Protein AF-A0A378QI58-F1 (afdb_monomer_lite)

Sequence (87 aa)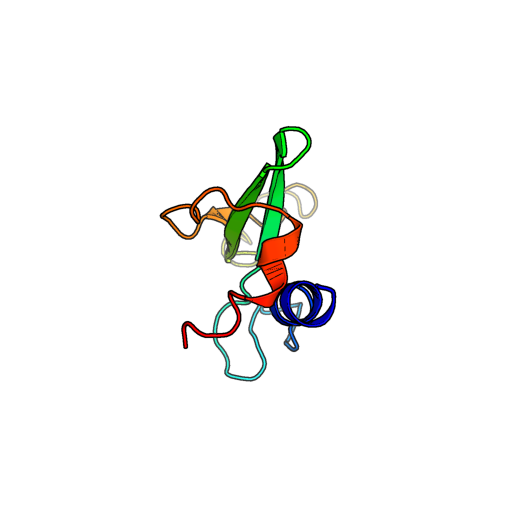:
MERGLLSKNIVGGN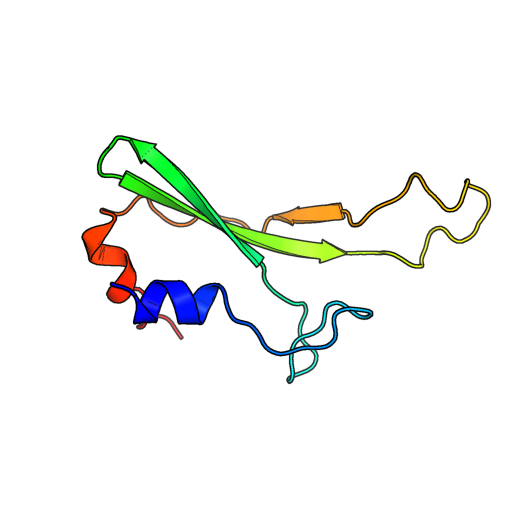ALTLTDLNGNPIVFSEWKFISDMLIQKRDYVYENLVEKLDNASPIDKGFIAKPILPDYPKIHFLEISEQENEI

Structure (mmCIF, N/CA/C/O backbone):
data_AF-A0A378QI58-F1
#
_entry.id   AF-A0A378QI58-F1
#
loop_
_atom_site.group_PDB
_atom_site.id
_atom_site.type_symbol
_atom_site.label_atom_id
_atom_site.label_alt_id
_atom_site.label_comp_id
_atom_site.label_asym_id
_atom_site.label_entity_id
_atom_site.label_seq_id
_atom_site.pdbx_PDB_ins_code
_atom_site.Cartn_x
_atom_site.Cartn_y
_atom_site.Cartn_z
_atom_site.occupancy
_atom_site.B_iso_or_equiv
_atom_site.auth_seq_id
_atom_site.auth_comp_id
_atom_site.auth_asym_id
_atom_site.auth_atom_id
_atom_site.pdbx_PDB_model_num
ATOM 1 N N . MET A 1 1 ? 12.593 -11.841 -5.909 1.00 59.31 1 MET A N 1
ATOM 2 C CA . MET A 1 1 ? 11.280 -11.319 -6.347 1.00 59.31 1 MET A CA 1
ATOM 3 C C . MET A 1 1 ? 10.244 -11.308 -5.220 1.00 59.31 1 MET A C 1
ATOM 5 O O . MET A 1 1 ? 9.835 -10.226 -4.829 1.00 59.31 1 MET A O 1
ATOM 9 N N . GLU A 1 2 ? 9.838 -12.462 -4.671 1.00 63.94 2 GLU A N 1
ATOM 10 C CA . GLU A 1 2 ? 8.673 -12.566 -3.763 1.00 63.94 2 GLU A CA 1
ATOM 11 C C . GLU A 1 2 ? 8.764 -11.708 -2.487 1.00 63.94 2 GLU A C 1
ATOM 13 O O . GLU A 1 2 ? 7.794 -11.051 -2.123 1.00 63.94 2 GLU A O 1
ATOM 18 N N . ARG A 1 3 ? 9.935 -11.643 -1.836 1.00 71.81 3 ARG A N 1
ATOM 19 C CA . ARG A 1 3 ? 10.122 -10.900 -0.573 1.00 71.81 3 ARG A CA 1
ATOM 20 C C . ARG A 1 3 ? 9.809 -9.398 -0.687 1.00 71.81 3 ARG A C 1
ATOM 22 O O . ARG A 1 3 ? 9.096 -8.857 0.160 1.00 71.81 3 ARG A O 1
ATOM 29 N N . GLY A 1 4 ? 10.264 -8.753 -1.763 1.00 74.75 4 GLY A N 1
ATOM 30 C CA . GLY A 1 4 ? 10.022 -7.328 -2.002 1.00 74.75 4 GLY A CA 1
ATOM 31 C C . GLY A 1 4 ? 8.546 -7.024 -2.253 1.00 74.75 4 GLY A C 1
ATOM 32 O O . GLY A 1 4 ? 8.017 -6.043 -1.743 1.00 74.75 4 GLY A O 1
ATOM 33 N N . LEU A 1 5 ? 7.842 -7.915 -2.957 1.00 81.75 5 LEU A N 1
ATOM 34 C CA . LEU A 1 5 ? 6.410 -7.756 -3.194 1.00 81.75 5 LEU A CA 1
ATOM 35 C C . LEU A 1 5 ? 5.603 -7.965 -1.905 1.00 81.75 5 LEU A C 1
ATOM 37 O O . LEU A 1 5 ? 4.756 -7.141 -1.567 1.00 81.75 5 LEU A O 1
ATOM 41 N N . LEU A 1 6 ? 5.871 -9.043 -1.164 1.00 84.31 6 LEU A N 1
ATOM 42 C CA . LEU A 1 6 ? 5.120 -9.369 0.052 1.00 84.31 6 LEU A CA 1
ATOM 43 C C . LEU A 1 6 ? 5.317 -8.317 1.146 1.00 84.31 6 LEU A C 1
ATOM 45 O O . LEU A 1 6 ? 4.345 -7.932 1.788 1.00 84.31 6 LEU A O 1
ATOM 49 N N . SER A 1 7 ? 6.533 -7.796 1.318 1.00 83.06 7 SER A N 1
ATOM 50 C CA . SER A 1 7 ? 6.816 -6.765 2.330 1.00 83.06 7 SER A CA 1
ATOM 51 C C . SER A 1 7 ? 6.073 -5.445 2.098 1.00 83.06 7 SER A C 1
ATOM 53 O O . SER A 1 7 ? 5.815 -4.724 3.057 1.00 83.06 7 SER A O 1
ATOM 55 N N . LYS A 1 8 ? 5.703 -5.127 0.850 1.00 82.44 8 LYS A N 1
ATOM 56 C CA . LYS A 1 8 ? 4.908 -3.932 0.518 1.00 82.44 8 LYS A CA 1
ATOM 57 C C . LYS A 1 8 ? 3.394 -4.176 0.544 1.00 82.44 8 LYS A C 1
ATOM 59 O O . LYS A 1 8 ? 2.641 -3.215 0.591 1.00 82.44 8 LYS A O 1
ATOM 64 N N . ASN A 1 9 ? 2.946 -5.434 0.499 1.00 86.44 9 ASN A N 1
ATOM 65 C CA . ASN A 1 9 ? 1.520 -5.785 0.420 1.00 86.44 9 ASN A CA 1
ATOM 66 C C . ASN A 1 9 ? 0.964 -6.436 1.700 1.00 86.44 9 ASN A C 1
ATOM 68 O O . ASN A 1 9 ? -0.252 -6.497 1.870 1.00 86.44 9 ASN A O 1
ATOM 72 N N . ILE A 1 10 ? 1.818 -6.924 2.603 1.00 88.00 10 ILE A N 1
ATOM 73 C CA . ILE A 1 10 ? 1.416 -7.472 3.904 1.00 88.00 10 ILE A CA 1
ATOM 74 C C . ILE A 1 10 ? 1.770 -6.454 4.986 1.00 88.00 10 ILE A C 1
ATOM 76 O O . ILE A 1 10 ? 2.926 -6.331 5.385 1.00 88.00 10 ILE A O 1
ATOM 80 N N . VAL A 1 11 ? 0.754 -5.744 5.474 1.00 86.50 11 VAL A N 1
ATOM 81 C CA . VAL A 1 11 ? 0.879 -4.738 6.536 1.00 86.50 11 VAL A CA 1
ATOM 82 C C . VAL A 1 11 ? 0.054 -5.179 7.744 1.00 86.50 11 VAL A C 1
ATOM 84 O O . VAL A 1 11 ? -1.093 -5.600 7.606 1.00 86.50 11 VAL A O 1
ATOM 87 N N . GLY A 1 12 ? 0.642 -5.098 8.939 1.00 89.94 12 GLY A N 1
ATOM 88 C CA . GLY A 1 12 ? -0.071 -5.306 10.199 1.00 89.94 12 GLY A CA 1
ATOM 89 C C . GLY A 1 12 ? -0.703 -4.004 10.691 1.00 89.94 12 GLY A C 1
ATOM 90 O O . GLY A 1 12 ? -0.062 -2.955 10.643 1.00 89.94 12 GLY A O 1
ATOM 91 N N . GLY A 1 13 ? -1.939 -4.062 11.188 1.00 89.75 13 GLY A N 1
ATOM 92 C CA . GLY A 1 13 ? -2.646 -2.877 11.667 1.00 89.75 13 GLY A CA 1
ATOM 93 C C . GLY A 1 13 ? -4.087 -3.145 12.094 1.00 89.75 13 GLY A C 1
ATOM 94 O O . GLY A 1 13 ? -4.541 -4.289 12.152 1.00 89.75 13 GLY A O 1
ATOM 95 N N . ASN A 1 14 ? -4.811 -2.071 12.386 1.00 88.12 14 ASN A N 1
ATOM 96 C CA . ASN A 1 14 ? -6.229 -2.079 12.707 1.00 88.12 14 ASN A CA 1
ATOM 97 C C . ASN A 1 14 ? -7.045 -1.650 11.479 1.00 88.12 14 ASN A C 1
ATOM 99 O O . ASN A 1 14 ? -6.977 -0.506 11.034 1.00 88.12 14 ASN A O 1
ATOM 103 N N . ALA A 1 15 ? -7.847 -2.575 10.951 1.00 84.19 15 ALA A N 1
ATOM 104 C CA . ALA A 1 15 ? -8.657 -2.354 9.754 1.00 84.19 15 ALA A CA 1
ATOM 105 C C . ALA A 1 15 ? -9.839 -1.388 9.964 1.00 84.19 15 ALA A C 1
ATOM 107 O O . ALA A 1 15 ? -10.325 -0.816 8.994 1.00 84.19 15 ALA A O 1
ATOM 108 N N . LEU A 1 16 ? -10.305 -1.193 11.205 1.00 82.75 16 LEU A N 1
ATOM 109 C CA . LEU A 1 16 ? -11.403 -0.265 11.505 1.00 82.75 16 LEU A CA 1
ATOM 110 C C . LEU A 1 16 ? -10.926 1.187 11.512 1.00 82.75 16 LEU A C 1
ATOM 112 O O . LEU A 1 16 ? -11.639 2.073 11.049 1.00 82.75 16 LEU A O 1
ATOM 116 N N . THR A 1 17 ? -9.724 1.426 12.039 1.00 84.00 17 THR A N 1
ATOM 117 C CA . THR A 1 17 ? -9.109 2.761 12.092 1.00 84.00 17 THR A CA 1
ATOM 118 C C . THR A 1 17 ? -8.213 3.047 10.893 1.00 84.00 17 THR A C 1
ATOM 120 O O . THR A 1 17 ? -7.787 4.185 10.730 1.00 84.00 17 THR A O 1
ATOM 123 N N . LEU A 1 18 ? -7.936 2.038 10.058 1.00 87.31 18 LEU A N 1
ATOM 124 C CA . LEU A 1 18 ? -6.990 2.096 8.943 1.00 87.31 18 LEU A CA 1
ATOM 125 C C . LEU A 1 18 ? -5.595 2.572 9.372 1.00 87.31 18 LEU A C 1
ATOM 127 O O . LEU A 1 18 ? -4.941 3.324 8.653 1.00 87.31 18 LEU A O 1
ATOM 131 N N . THR A 1 19 ? -5.131 2.118 10.538 1.00 89.69 19 THR A N 1
ATOM 132 C CA . THR A 1 19 ? -3.806 2.458 11.078 1.00 89.69 19 THR A CA 1
ATOM 133 C C . THR A 1 19 ? -2.909 1.232 11.195 1.00 89.69 19 THR A C 1
ATOM 135 O O . THR A 1 19 ? -3.381 0.161 11.572 1.00 89.69 19 THR A O 1
ATOM 138 N N . ASP A 1 20 ? -1.621 1.379 10.905 1.00 90.62 20 ASP A N 1
ATOM 139 C CA . ASP A 1 20 ? -0.600 0.356 11.114 1.00 90.62 20 ASP A CA 1
ATOM 140 C C . ASP A 1 20 ? -0.329 0.117 12.617 1.00 90.62 20 ASP A C 1
ATOM 142 O O . ASP A 1 20 ? -0.931 0.741 13.497 1.00 90.62 20 ASP A O 1
ATO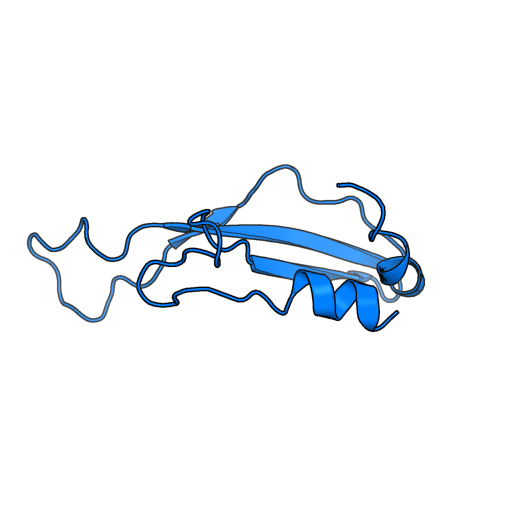M 146 N N . LEU A 1 21 ? 0.589 -0.804 12.928 1.00 91.56 21 LEU A N 1
ATOM 147 C CA . LEU A 1 21 ? 0.992 -1.106 14.310 1.00 91.56 21 LEU A CA 1
ATOM 148 C C . LEU A 1 21 ? 1.666 0.071 15.044 1.00 91.56 21 LEU A C 1
ATOM 150 O O . LEU A 1 21 ? 1.749 0.042 16.270 1.00 91.56 21 LEU A O 1
ATOM 154 N N . ASN A 1 22 ? 2.136 1.088 14.320 1.00 91.31 22 ASN A N 1
ATOM 155 C CA . ASN A 1 22 ? 2.776 2.287 14.864 1.00 91.31 22 ASN A CA 1
ATOM 156 C C . ASN A 1 22 ? 1.797 3.470 14.990 1.00 91.31 22 ASN A C 1
ATOM 158 O O . ASN A 1 22 ? 2.185 4.532 15.475 1.00 91.31 22 ASN A O 1
ATOM 162 N N . GLY A 1 23 ? 0.541 3.305 14.563 1.00 88.38 23 GLY A N 1
ATOM 163 C CA . GLY A 1 23 ? -0.473 4.358 14.556 1.00 88.38 23 GLY A CA 1
ATOM 164 C C . GLY A 1 23 ? -0.447 5.267 13.322 1.00 88.38 23 GLY A C 1
ATOM 165 O O . GLY A 1 23 ? -1.198 6.241 13.288 1.00 88.38 23 GLY A O 1
ATOM 166 N N . ASN A 1 24 ? 0.363 4.967 12.304 1.00 89.94 24 ASN A N 1
ATOM 167 C CA . ASN A 1 24 ? 0.349 5.687 11.027 1.00 89.94 24 AS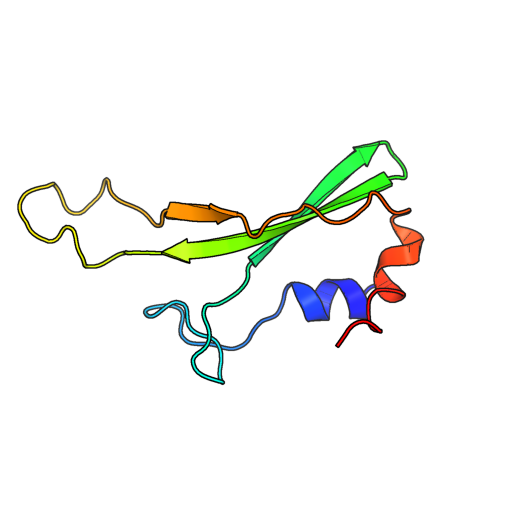N A CA 1
ATOM 168 C C . ASN A 1 24 ? -0.787 5.174 10.130 1.00 89.94 24 ASN A C 1
ATOM 170 O O . ASN A 1 24 ? -1.189 4.021 10.276 1.00 89.94 24 ASN A O 1
ATOM 174 N N . PRO A 1 25 ? -1.290 5.957 9.161 1.00 90.06 25 PRO A N 1
ATOM 175 C CA . PRO A 1 25 ? -2.239 5.453 8.170 1.00 90.06 25 PRO A CA 1
ATOM 176 C C . PRO A 1 25 ? -1.684 4.242 7.404 1.00 90.06 25 PRO A C 1
ATOM 178 O O . PRO A 1 25 ? -0.526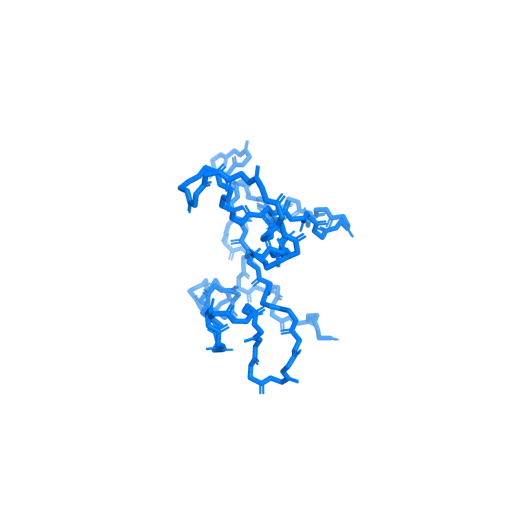 4.249 6.984 1.00 90.06 25 PRO A O 1
ATOM 181 N N . ILE A 1 26 ? -2.510 3.215 7.187 1.00 90.44 26 ILE A N 1
ATOM 182 C CA . ILE A 1 26 ? -2.123 2.064 6.360 1.00 90.44 26 ILE A CA 1
ATOM 183 C C . ILE A 1 26 ? -1.936 2.539 4.920 1.00 90.44 26 ILE A C 1
ATOM 185 O O . ILE A 1 26 ? -2.861 3.072 4.300 1.00 90.44 26 ILE A O 1
ATOM 189 N N . VAL A 1 27 ? -0.740 2.297 4.388 1.00 90.69 27 VAL A N 1
ATOM 190 C CA . VAL A 1 27 ? -0.417 2.511 2.979 1.00 90.69 27 VAL A CA 1
ATOM 191 C C . VAL A 1 27 ? -0.761 1.253 2.193 1.00 90.69 27 VAL A C 1
ATOM 193 O O . VAL A 1 27 ? -0.300 0.158 2.510 1.00 90.69 27 VAL A O 1
ATOM 196 N N . PHE A 1 28 ? -1.563 1.422 1.150 1.00 89.75 28 PHE A N 1
ATOM 197 C CA . PHE A 1 28 ? -1.937 0.378 0.209 1.00 89.75 28 PHE A CA 1
ATOM 198 C C . PHE A 1 28 ? -1.176 0.578 -1.093 1.00 89.75 28 PHE A C 1
ATOM 200 O O . PHE A 1 28 ? -1.264 1.644 -1.703 1.00 89.75 28 PHE A O 1
ATOM 207 N N . SER A 1 29 ? -0.467 -0.460 -1.530 1.00 91.25 29 SER A N 1
ATOM 208 C CA . SER A 1 29 ? 0.269 -0.455 -2.789 1.00 91.25 29 SER A CA 1
ATOM 209 C C . SER A 1 29 ? -0.533 -1.119 -3.905 1.00 91.25 29 SER A C 1
ATOM 211 O O . SER A 1 29 ? -0.925 -2.279 -3.813 1.00 91.25 29 SER A O 1
ATOM 213 N N . GLU A 1 30 ? -0.730 -0.393 -4.997 1.00 90.94 30 GLU A N 1
ATOM 214 C CA . GLU A 1 30 ? -1.241 -0.902 -6.264 1.00 90.94 30 GLU A CA 1
ATOM 215 C C . GLU A 1 30 ? -0.075 -1.128 -7.226 1.00 90.94 30 GLU A C 1
ATOM 217 O O . GLU A 1 30 ? 0.794 -0.268 -7.380 1.00 90.94 30 GLU A O 1
ATOM 222 N N . TRP A 1 31 ? -0.077 -2.267 -7.914 1.00 91.00 31 TRP A N 1
ATOM 223 C CA . TRP A 1 31 ? 0.913 -2.607 -8.931 1.00 91.00 31 TRP A CA 1
ATOM 224 C C . TRP A 1 31 ? 0.216 -2.734 -10.281 1.00 91.00 31 TRP A C 1
ATOM 226 O O . TRP A 1 31 ? -0.659 -3.581 -10.462 1.00 91.00 31 TRP A O 1
ATOM 236 N N . LYS A 1 32 ? 0.602 -1.897 -11.242 1.00 92.69 32 LYS A N 1
ATOM 237 C CA . LYS A 1 32 ? 0.017 -1.867 -12.583 1.00 92.69 32 LYS A CA 1
ATOM 238 C C . LYS A 1 32 ? 1.036 -2.299 -13.627 1.00 92.69 32 LYS A C 1
ATOM 240 O O . LYS A 1 32 ? 2.108 -1.707 -13.715 1.00 92.69 32 LYS A O 1
ATOM 245 N N . PHE A 1 33 ? 0.672 -3.258 -14.475 1.00 93.38 33 PHE A N 1
ATOM 246 C CA . PHE A 1 33 ? 1.430 -3.553 -15.690 1.00 93.38 33 PHE A CA 1
ATOM 247 C C . PHE A 1 33 ? 1.248 -2.418 -16.703 1.00 93.38 33 PHE A C 1
ATOM 249 O O . PHE A 1 33 ? 0.129 -2.078 -17.092 1.00 93.38 33 PHE A O 1
ATOM 256 N N . ILE A 1 34 ? 2.361 -1.806 -17.099 1.00 94.12 34 ILE A N 1
ATOM 257 C CA . ILE A 1 34 ? 2.421 -0.786 -18.151 1.00 94.12 34 ILE A CA 1
ATOM 258 C C . ILE A 1 34 ? 2.682 -1.444 -19.511 1.00 94.12 34 ILE A C 1
ATOM 260 O O . ILE A 1 34 ? 2.195 -0.964 -20.532 1.00 94.12 34 ILE A O 1
ATOM 264 N N . SER A 1 35 ? 3.437 -2.541 -19.514 1.00 93.12 35 SER A N 1
ATOM 265 C CA . SER A 1 35 ? 3.684 -3.428 -20.652 1.00 93.12 35 SER A CA 1
ATOM 266 C C . SER A 1 35 ? 4.031 -4.831 -20.137 1.00 93.12 35 SER A C 1
ATOM 268 O O . SER A 1 35 ? 4.047 -5.051 -18.927 1.00 93.12 35 SER A O 1
ATOM 270 N N . ASP A 1 36 ? 4.359 -5.763 -21.034 1.00 90.81 36 ASP A N 1
ATOM 271 C CA . ASP A 1 36 ? 4.693 -7.159 -20.699 1.00 90.81 36 ASP A CA 1
ATOM 272 C C . ASP A 1 36 ? 5.829 -7.308 -19.675 1.00 90.81 36 ASP A C 1
ATOM 274 O O . ASP A 1 36 ? 5.893 -8.293 -18.946 1.00 90.81 36 ASP A O 1
ATOM 278 N N . MET A 1 37 ? 6.735 -6.330 -19.623 1.00 92.75 37 MET A N 1
ATOM 279 C CA . MET A 1 37 ? 7.923 -6.372 -18.768 1.00 92.75 37 MET A CA 1
ATOM 280 C C . MET A 1 37 ? 7.958 -5.262 -17.718 1.00 92.75 37 MET A C 1
ATOM 282 O O . MET A 1 37 ? 8.701 -5.371 -16.743 1.00 92.75 37 MET A O 1
ATOM 286 N N . LEU A 1 38 ? 7.178 -4.194 -17.909 1.00 94.00 38 LEU A N 1
ATOM 287 C CA . LEU A 1 38 ? 7.230 -3.009 -17.062 1.00 94.00 38 LEU A CA 1
ATOM 288 C C . LEU A 1 38 ? 6.012 -2.913 -16.164 1.00 94.00 38 LEU A C 1
ATOM 290 O O . LEU A 1 38 ? 4.868 -2.981 -16.616 1.00 94.00 38 LEU A O 1
ATOM 294 N N . ILE A 1 39 ? 6.278 -2.630 -14.901 1.00 93.12 39 ILE A N 1
ATOM 295 C CA . ILE A 1 39 ? 5.269 -2.365 -13.887 1.00 93.12 39 ILE A CA 1
ATOM 296 C C . ILE A 1 39 ? 5.484 -0.982 -13.277 1.00 93.12 39 ILE A C 1
ATOM 298 O O . ILE A 1 39 ? 6.588 -0.435 -13.292 1.00 93.12 39 ILE A O 1
ATOM 302 N N . GLN A 1 40 ? 4.419 -0.419 -12.729 1.00 93.12 40 GLN A N 1
ATOM 303 C CA . GLN A 1 40 ? 4.440 0.817 -11.965 1.00 93.12 40 GLN A CA 1
ATOM 304 C C . GLN A 1 40 ? 3.699 0.604 -10.649 1.00 93.12 40 GLN A C 1
ATOM 306 O O . GLN A 1 40 ? 2.608 0.033 -10.640 1.00 93.12 40 GLN A O 1
ATOM 311 N N . LYS A 1 41 ? 4.291 1.074 -9.553 1.00 92.25 41 LYS A N 1
ATOM 312 C CA . LYS A 1 41 ? 3.679 1.061 -8.226 1.00 92.25 41 LYS A CA 1
ATOM 313 C C . LYS A 1 41 ? 3.007 2.412 -7.954 1.00 92.25 41 LYS A C 1
ATOM 315 O O . LYS A 1 41 ? 3.601 3.455 -8.240 1.00 92.25 41 LYS A O 1
ATOM 320 N N . ARG A 1 42 ? 1.806 2.406 -7.375 1.00 92.75 42 ARG A N 1
ATOM 321 C CA . ARG A 1 42 ? 1.168 3.592 -6.785 1.00 92.75 42 ARG A CA 1
ATOM 322 C C . ARG A 1 42 ? 0.748 3.289 -5.357 1.00 92.75 42 ARG A C 1
ATOM 324 O O . ARG A 1 42 ? 0.191 2.228 -5.102 1.00 92.75 42 ARG A O 1
ATOM 331 N N . ASP A 1 43 ? 1.007 4.222 -4.453 1.00 93.00 43 ASP A N 1
ATOM 332 C CA . ASP A 1 43 ? 0.598 4.104 -3.059 1.00 93.00 43 ASP A CA 1
ATOM 333 C C . ASP A 1 43 ? -0.614 4.986 -2.773 1.00 93.00 43 ASP A C 1
ATOM 335 O O . ASP A 1 43 ? -0.771 6.066 -3.345 1.00 93.00 43 ASP A O 1
ATOM 339 N N . TYR A 1 44 ? -1.481 4.519 -1.881 1.00 91.44 44 TYR A N 1
ATOM 340 C CA . TYR A 1 44 ? -2.671 5.239 -1.450 1.00 91.44 44 TYR A CA 1
ATOM 341 C C . TYR A 1 44 ? -2.904 5.031 0.040 1.00 91.44 44 TYR A C 1
ATOM 343 O O . TYR A 1 44 ? -2.582 3.982 0.595 1.00 91.44 44 TYR A O 1
ATOM 351 N N . VAL A 1 45 ? -3.540 6.007 0.670 1.00 91.38 45 VAL A N 1
ATOM 352 C CA . VAL A 1 45 ? -4.143 5.865 1.998 1.00 91.38 45 VAL A CA 1
ATOM 353 C C . VAL A 1 45 ? -5.646 6.019 1.857 1.00 91.38 45 VAL A C 1
ATOM 355 O O . VAL A 1 45 ? -6.123 6.739 0.980 1.00 91.38 45 VAL A O 1
ATOM 358 N N . TYR A 1 46 ? -6.411 5.350 2.706 1.00 85.75 46 TYR A N 1
ATOM 359 C CA . TYR A 1 46 ? -7.848 5.583 2.778 1.00 85.75 46 TYR A CA 1
ATOM 360 C C . TYR A 1 46 ? -8.143 6.554 3.913 1.00 85.75 46 TYR A C 1
ATOM 362 O O . TYR A 1 46 ? -7.615 6.414 5.013 1.00 85.75 46 TYR A O 1
ATOM 370 N N . GLU A 1 47 ? -9.007 7.528 3.649 1.00 72.56 47 GLU A N 1
ATOM 371 C CA . GLU A 1 47 ? -9.492 8.454 4.670 1.00 72.56 47 GLU A CA 1
ATOM 372 C C . GLU A 1 47 ? -11.012 8.356 4.829 1.00 72.56 47 GLU A C 1
ATOM 374 O O . GLU A 1 47 ? -11.735 8.058 3.877 1.00 72.56 47 GLU A O 1
ATOM 379 N N . ASN A 1 48 ? -11.469 8.680 6.045 1.00 62.75 48 ASN A N 1
ATOM 380 C CA . ASN A 1 48 ? -12.854 8.937 6.439 1.00 62.75 48 ASN A CA 1
ATOM 381 C C . ASN A 1 48 ? -13.889 7.822 6.185 1.00 62.75 48 ASN A C 1
ATOM 383 O O . ASN A 1 48 ? -14.475 7.720 5.111 1.00 62.75 48 ASN A O 1
ATOM 387 N N . LEU A 1 49 ? -14.245 7.107 7.261 1.00 54.94 49 LEU A N 1
ATOM 388 C CA . LEU A 1 49 ? -15.539 6.418 7.405 1.00 54.94 49 LEU A CA 1
ATOM 389 C C . LEU A 1 49 ? -16.554 7.221 8.251 1.00 54.94 49 LEU A C 1
ATOM 391 O O . LEU A 1 49 ? -17.755 7.038 8.090 1.00 54.94 49 LEU A O 1
ATOM 395 N N . VAL A 1 50 ? -16.105 8.105 9.159 1.00 50.34 50 VAL A N 1
ATOM 396 C CA . VAL A 1 50 ? -16.934 8.548 10.306 1.00 50.34 50 VAL A CA 1
ATOM 397 C C . VAL A 1 50 ? -17.429 10.004 10.229 1.00 50.34 50 VAL A C 1
ATOM 399 O O . VAL A 1 50 ? -18.478 10.312 10.786 1.00 50.34 50 VAL A O 1
ATOM 402 N N . GLU A 1 51 ? -16.788 10.904 9.476 1.00 47.09 51 GLU A N 1
ATOM 403 C CA . GLU A 1 51 ? -17.190 12.331 9.435 1.00 47.09 51 GLU A CA 1
ATOM 404 C C . GLU A 1 51 ? -18.479 12.637 8.639 1.00 47.09 51 GLU A C 1
ATOM 406 O O . GLU A 1 51 ? -18.880 13.791 8.516 1.00 47.09 51 GLU A O 1
ATOM 411 N N . LYS A 1 52 ? -19.172 11.628 8.094 1.00 45.09 52 LYS A N 1
ATOM 412 C CA . LYS A 1 52 ? -20.458 11.803 7.387 1.00 45.09 52 LYS A CA 1
ATOM 413 C C . LYS A 1 52 ? -21.622 11.080 8.067 1.00 45.09 52 LYS A C 1
ATOM 415 O O . LYS A 1 52 ? -22.543 10.641 7.380 1.00 45.09 52 LYS A O 1
ATOM 420 N N . LEU A 1 53 ? -21.609 10.993 9.399 1.00 45.78 53 LEU A N 1
ATOM 421 C CA . LEU A 1 53 ? -22.769 10.534 10.174 1.00 45.78 53 LEU A CA 1
ATOM 422 C C . LEU A 1 53 ? -23.882 11.596 10.295 1.00 45.78 53 LEU A C 1
ATOM 424 O O . LEU A 1 53 ? -24.857 11.374 10.995 1.00 45.78 53 LEU A O 1
ATOM 428 N N . ASP A 1 54 ? -23.809 12.707 9.560 1.00 51.50 54 ASP A N 1
ATOM 429 C CA . ASP A 1 54 ? -24.946 13.611 9.402 1.00 51.50 54 ASP A CA 1
ATOM 430 C C . ASP A 1 54 ? -25.618 13.385 8.032 1.00 51.50 54 ASP A C 1
ATOM 432 O O . ASP A 1 54 ? -25.225 13.929 6.998 1.00 51.50 54 ASP A O 1
ATOM 436 N N . ASN A 1 55 ? -26.683 12.576 8.053 1.00 50.53 55 ASN A N 1
ATOM 437 C CA . ASN A 1 55 ? -27.804 12.570 7.096 1.00 50.53 55 ASN A CA 1
ATOM 438 C C . ASN A 1 55 ? -27.636 11.940 5.693 1.00 50.53 55 ASN A C 1
ATOM 440 O O . ASN A 1 55 ? -28.267 12.401 4.742 1.00 50.53 55 ASN A O 1
ATOM 444 N N . ALA A 1 56 ? -26.899 10.837 5.516 1.00 49.66 56 ALA A N 1
ATOM 445 C CA . ALA A 1 56 ? -27.058 10.023 4.298 1.00 49.66 56 ALA A CA 1
ATOM 446 C C . ALA A 1 56 ? -26.968 8.517 4.570 1.00 49.66 56 ALA A C 1
ATOM 448 O O . ALA A 1 56 ? -26.193 8.090 5.417 1.00 49.66 56 ALA A O 1
ATOM 449 N N . SER A 1 57 ? -27.768 7.748 3.823 1.00 49.19 57 SER A N 1
ATOM 450 C CA . SER A 1 57 ? -27.933 6.288 3.886 1.00 49.19 57 SER A CA 1
ATOM 451 C C . SER A 1 57 ? -26.637 5.507 4.220 1.00 49.19 57 SER A C 1
ATOM 453 O O . SER A 1 57 ? -25.622 5.746 3.560 1.00 49.19 57 SER A O 1
ATOM 455 N N . PRO A 1 58 ? -26.655 4.543 5.171 1.00 49.47 58 PRO A N 1
ATOM 456 C CA . PRO A 1 58 ? -25.463 3.844 5.689 1.00 49.47 58 PRO A CA 1
ATOM 457 C C . PRO A 1 58 ? -24.690 2.952 4.702 1.00 49.47 58 PRO A C 1
ATOM 459 O O . PRO A 1 58 ? -23.699 2.345 5.096 1.00 49.47 58 PRO A O 1
ATOM 462 N N . ILE A 1 59 ? -25.149 2.809 3.456 1.00 52.06 59 ILE A N 1
ATOM 463 C CA . ILE A 1 59 ? -24.650 1.786 2.518 1.00 52.06 59 ILE A CA 1
ATOM 464 C C . ILE A 1 59 ? -23.806 2.392 1.378 1.00 52.06 59 ILE A C 1
ATOM 466 O O . ILE A 1 59 ? -22.970 1.699 0.808 1.00 52.06 59 ILE A O 1
ATOM 470 N N . ASP A 1 60 ? -23.926 3.696 1.099 1.00 52.50 60 ASP A N 1
ATOM 471 C CA . ASP A 1 60 ? -23.412 4.282 -0.156 1.00 52.50 60 ASP A CA 1
ATOM 472 C C . ASP A 1 60 ? -22.139 5.134 -0.018 1.00 52.50 60 ASP A C 1
ATOM 474 O O . ASP A 1 60 ? -21.729 5.809 -0.965 1.00 52.50 60 ASP A O 1
ATOM 478 N N . LYS A 1 61 ? -21.486 5.150 1.149 1.00 56.19 61 LYS A N 1
ATOM 479 C CA . LYS A 1 61 ? -20.255 5.933 1.360 1.00 56.19 61 LYS A CA 1
ATOM 480 C C . LYS A 1 61 ? -19.135 5.041 1.885 1.00 56.19 61 LYS A C 1
ATOM 482 O O . LYS A 1 61 ? -18.849 5.017 3.075 1.00 56.19 61 LYS A O 1
ATOM 487 N N . GLY A 1 62 ? -18.542 4.276 0.970 1.00 63.22 62 GLY A N 1
ATOM 488 C CA . GLY A 1 62 ? -17.326 3.500 1.220 1.00 63.22 62 GLY A CA 1
ATOM 489 C C . GLY A 1 62 ? -16.084 4.377 1.425 1.00 63.22 62 GLY A C 1
ATOM 490 O O . GLY A 1 62 ? -16.142 5.605 1.347 1.00 63.22 62 GLY A O 1
ATOM 491 N N . PHE A 1 63 ? -14.947 3.727 1.672 1.00 72.25 63 PHE A N 1
ATOM 492 C CA . PHE A 1 63 ? -13.650 4.379 1.848 1.00 72.25 63 PHE A CA 1
ATOM 493 C C . PHE A 1 63 ? -13.213 5.151 0.594 1.00 72.25 63 PHE A C 1
ATOM 495 O O . PHE A 1 63 ? -13.318 4.639 -0.522 1.00 72.25 63 PHE A O 1
ATOM 502 N N . ILE A 1 64 ? -12.665 6.357 0.772 1.00 80.25 64 ILE A N 1
ATOM 503 C CA . ILE A 1 64 ? -12.111 7.156 -0.330 1.00 80.25 64 ILE A CA 1
ATOM 504 C C . ILE A 1 64 ? -10.593 6.980 -0.352 1.00 80.25 64 ILE A C 1
ATOM 506 O O . ILE A 1 64 ? -9.910 7.359 0.599 1.00 80.25 64 ILE A O 1
ATOM 510 N N . ALA A 1 65 ? -10.069 6.417 -1.444 1.00 84.50 65 ALA A N 1
ATOM 511 C CA . ALA A 1 65 ? -8.632 6.312 -1.669 1.00 84.50 65 ALA A CA 1
ATOM 512 C C . ALA A 1 65 ? -8.046 7.692 -1.990 1.00 84.50 65 ALA A C 1
ATOM 514 O O . ALA A 1 65 ? -8.525 8.391 -2.887 1.00 84.50 65 ALA A O 1
ATOM 515 N N . LYS A 1 66 ? -6.977 8.062 -1.291 1.00 89.38 66 LYS A N 1
ATOM 516 C CA . LYS A 1 66 ? -6.166 9.240 -1.579 1.00 89.3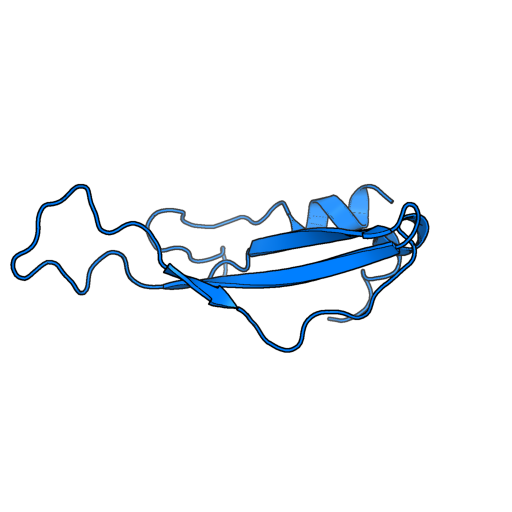8 66 LYS A CA 1
ATOM 517 C C . LYS A 1 66 ? -4.770 8.810 -2.022 1.00 89.38 66 LYS A C 1
ATOM 519 O O . LYS A 1 66 ? -4.074 8.154 -1.247 1.00 89.38 66 LYS A O 1
ATOM 524 N N . PRO A 1 67 ? -4.360 9.147 -3.255 1.00 90.00 67 PRO A N 1
ATOM 525 C CA . PRO A 1 67 ? -3.050 8.768 -3.759 1.00 90.00 67 PRO A CA 1
ATOM 526 C C . PRO A 1 67 ? -1.942 9.510 -3.017 1.00 90.00 67 PRO A C 1
ATOM 528 O O . PRO A 1 67 ? -2.026 10.720 -2.799 1.00 90.00 67 PRO A O 1
ATOM 531 N N . ILE A 1 68 ? -0.882 8.782 -2.687 1.00 89.88 68 ILE A N 1
ATOM 532 C CA . ILE A 1 68 ? 0.406 9.341 -2.296 1.00 89.88 68 ILE A CA 1
ATOM 533 C C . ILE A 1 68 ? 1.173 9.605 -3.592 1.00 89.88 68 ILE A C 1
ATOM 535 O O . ILE A 1 68 ? 1.441 8.689 -4.366 1.00 89.88 68 ILE A O 1
ATOM 539 N N . LEU A 1 69 ? 1.476 10.876 -3.848 1.00 86.12 69 LEU A N 1
ATOM 540 C CA . LEU A 1 69 ? 2.189 11.322 -5.044 1.00 86.12 69 LEU A CA 1
ATOM 541 C C . LEU A 1 69 ? 3.662 11.625 -4.718 1.00 86.12 69 LEU A C 1
ATOM 543 O O . LEU A 1 69 ? 3.940 12.113 -3.621 1.00 86.12 69 LEU A O 1
ATOM 547 N N . PRO A 1 70 ? 4.591 11.439 -5.677 1.00 87.75 70 PRO A N 1
ATOM 548 C CA . PRO A 1 70 ? 4.369 10.958 -7.045 1.00 87.75 70 PRO A CA 1
ATOM 549 C C . PRO A 1 70 ? 4.301 9.426 -7.150 1.00 87.75 70 PRO A C 1
ATOM 551 O O . PRO A 1 70 ? 4.750 8.706 -6.264 1.00 87.75 70 PRO A O 1
ATOM 554 N N . ASP A 1 71 ? 3.789 8.935 -8.282 1.00 87.75 71 ASP A N 1
ATOM 555 C CA . ASP A 1 71 ? 3.897 7.518 -8.638 1.00 87.75 71 ASP A CA 1
ATOM 556 C C . ASP A 1 71 ? 5.366 7.092 -8.717 1.00 87.75 71 ASP A C 1
ATOM 558 O O . ASP A 1 71 ? 6.231 7.852 -9.167 1.00 87.75 71 ASP A O 1
ATOM 562 N N . TYR A 1 72 ? 5.629 5.835 -8.369 1.00 90.06 72 TYR A N 1
ATOM 563 C CA . TYR A 1 72 ? 6.960 5.261 -8.503 1.00 90.06 72 TYR A CA 1
ATOM 564 C C . TYR A 1 72 ? 7.369 5.163 -9.984 1.00 90.06 72 TYR A C 1
ATOM 566 O O . TYR A 1 72 ? 6.510 5.079 -10.877 1.00 90.06 72 TYR A O 1
ATOM 574 N N . PRO A 1 73 ? 8.682 5.158 -10.281 1.00 91.00 73 PRO A N 1
ATOM 575 C CA . PRO A 1 73 ? 9.168 4.939 -11.634 1.00 91.00 73 PRO A CA 1
ATOM 576 C C . PRO A 1 73 ? 8.746 3.564 -12.161 1.00 91.00 73 PRO A C 1
ATOM 578 O O . PRO A 1 73 ? 8.499 2.618 -11.412 1.00 91.00 73 PRO A O 1
ATOM 581 N N . LYS A 1 74 ? 8.677 3.459 -13.489 1.00 93.50 74 LYS A N 1
ATOM 582 C CA . LYS A 1 74 ? 8.415 2.193 -14.175 1.00 93.50 74 LYS A CA 1
ATOM 583 C C . LYS A 1 74 ? 9.671 1.336 -14.087 1.00 93.50 74 LYS A C 1
ATOM 585 O O . LYS A 1 74 ? 10.727 1.791 -14.522 1.00 93.50 74 LYS A O 1
ATOM 590 N N . ILE A 1 75 ? 9.546 0.123 -13.568 1.00 91.62 75 ILE A N 1
ATOM 591 C CA . ILE A 1 75 ? 10.668 -0.811 -13.415 1.00 91.62 75 ILE A CA 1
ATOM 592 C C . ILE A 1 75 ? 10.376 -2.132 -14.114 1.00 91.62 75 ILE A C 1
ATOM 594 O O . ILE A 1 75 ? 9.213 -2.461 -14.378 1.00 91.62 75 ILE A O 1
ATOM 598 N N . HIS A 1 76 ? 11.427 -2.897 -14.400 1.00 92.56 76 HIS A N 1
ATOM 599 C CA . HIS A 1 76 ? 11.263 -4.262 -14.875 1.00 92.56 76 HIS A CA 1
ATOM 600 C C . HIS A 1 76 ? 10.700 -5.138 -13.742 1.00 92.56 76 HIS A C 1
ATOM 602 O O . HIS A 1 76 ? 11.146 -5.039 -12.601 1.00 92.56 76 HIS A O 1
ATOM 608 N N . PHE A 1 77 ? 9.743 -6.033 -14.013 1.00 88.31 77 PHE A N 1
ATOM 609 C CA . PHE A 1 77 ? 9.105 -6.829 -12.943 1.00 88.31 77 PHE A CA 1
ATOM 610 C C . PHE A 1 77 ? 10.084 -7.748 -12.176 1.00 88.31 77 PHE A C 1
ATOM 612 O O . PHE A 1 77 ? 9.818 -8.141 -11.041 1.00 88.31 77 PHE A O 1
ATOM 619 N N . LEU A 1 78 ? 11.232 -8.088 -12.773 1.00 88.75 78 LEU A N 1
ATOM 620 C CA . LEU A 1 78 ? 12.297 -8.849 -12.098 1.00 88.75 78 LEU A CA 1
ATOM 621 C C . LEU A 1 78 ? 13.047 -8.023 -11.037 1.00 88.75 78 LEU A C 1
ATOM 623 O O . LEU A 1 78 ? 13.584 -8.605 -10.097 1.00 88.75 78 LEU A O 1
ATOM 627 N N . GLU A 1 79 ? 13.026 -6.693 -11.138 1.00 87.19 79 GLU A N 1
ATOM 628 C CA . GLU A 1 79 ? 13.752 -5.761 -10.260 1.00 87.19 79 GLU A CA 1
ATOM 629 C C . GLU A 1 79 ? 12.941 -5.374 -9.006 1.00 87.19 79 GLU A C 1
ATOM 631 O O . GLU A 1 79 ? 13.429 -4.652 -8.142 1.00 87.19 79 GLU A O 1
ATOM 636 N N . ILE A 1 80 ? 11.711 -5.886 -8.840 1.00 83.88 80 ILE A N 1
ATOM 637 C CA . ILE A 1 80 ? 10.831 -5.566 -7.692 1.00 83.88 80 ILE A CA 1
ATOM 638 C C . ILE A 1 80 ? 11.516 -5.825 -6.349 1.00 83.88 80 ILE A C 1
ATOM 640 O O . ILE A 1 80 ? 11.340 -5.064 -5.401 1.00 83.88 80 ILE A O 1
ATOM 644 N N . SER A 1 81 ? 12.289 -6.911 -6.247 1.00 78.44 81 SER A N 1
ATOM 645 C CA . SER A 1 81 ? 12.974 -7.246 -4.994 1.00 78.44 81 SER A CA 1
ATOM 646 C C . SER A 1 81 ? 14.128 -6.313 -4.643 1.00 78.44 81 SER A C 1
ATOM 648 O O . SER A 1 81 ? 14.595 -6.361 -3.513 1.00 78.44 81 SER A O 1
ATOM 650 N N . GLU A 1 82 ? 14.589 -5.481 -5.571 1.00 71.62 82 GLU A N 1
ATOM 651 C CA . GLU A 1 82 ? 15.726 -4.583 -5.354 1.00 71.62 82 GLU A CA 1
ATOM 652 C C . GLU A 1 82 ? 15.294 -3.238 -4.741 1.00 71.62 82 GLU A C 1
ATOM 654 O O . GLU A 1 82 ? 16.118 -2.522 -4.179 1.00 71.62 82 GLU A O 1
ATOM 659 N N . GLN A 1 83 ? 13.988 -2.933 -4.732 1.00 64.50 83 GLN A N 1
ATOM 660 C CA . GLN A 1 83 ? 13.405 -1.736 -4.101 1.00 64.50 83 GLN A CA 1
ATOM 661 C C . GLN A 1 83 ? 13.310 -1.811 -2.559 1.00 64.50 83 GLN A C 1
ATOM 663 O O . GLN A 1 83 ? 12.637 -0.996 -1.927 1.00 64.50 83 GLN A O 1
ATOM 668 N N . GLU A 1 84 ? 13.962 -2.788 -1.922 1.00 57.44 84 GLU A N 1
ATOM 669 C CA . GLU A 1 84 ? 13.976 -2.954 -0.460 1.00 57.44 84 GLU A CA 1
ATOM 670 C C . GLU A 1 84 ? 14.866 -1.923 0.276 1.00 57.44 84 GLU A C 1
ATOM 672 O O . GLU A 1 84 ? 14.797 -1.849 1.500 1.00 57.44 84 GLU A O 1
ATOM 677 N N . ASN A 1 85 ? 15.664 -1.114 -0.439 1.00 45.44 85 ASN A N 1
ATOM 678 C CA . ASN A 1 85 ? 16.746 -0.290 0.134 1.00 45.44 85 ASN A CA 1
ATOM 679 C C . ASN A 1 85 ? 16.465 1.214 0.316 1.00 45.44 85 ASN A C 1
ATOM 681 O O . ASN A 1 85 ? 17.381 1.950 0.677 1.00 45.44 85 ASN A O 1
ATOM 685 N N . GLU A 1 86 ? 15.239 1.690 0.116 1.00 40.47 86 GLU A N 1
ATOM 686 C CA . GLU A 1 86 ? 14.867 3.059 0.506 1.00 40.47 86 GLU A CA 1
ATOM 687 C C . GLU A 1 86 ? 14.013 2.993 1.779 1.00 40.47 86 GLU A C 1
ATOM 689 O O . GLU A 1 86 ? 12.808 2.728 1.728 1.00 40.47 86 GLU A O 1
ATOM 694 N N . ILE A 1 87 ? 14.695 3.142 2.923 1.00 32.62 87 ILE A N 1
ATOM 695 C CA . ILE A 1 87 ? 14.116 3.430 4.246 1.00 32.62 87 ILE A CA 1
ATOM 696 C C . ILE A 1 87 ? 14.290 4.923 4.504 1.00 32.62 87 ILE A C 1
ATOM 698 O O . ILE A 1 87 ? 15.437 5.400 4.342 1.00 32.62 87 ILE A O 1
#

Organism: Moraxella lacunata (NCBI:txid477)

Radius of gyration: 15.9 Å; chains: 1; bounding box: 45×26×36 Å

Foldseek 3Di:
DVVLVCVQADFDDDPVQCAGPVRHHPKHWDWDDPDPFKIWIWIWGWDDPDPPPPDDDNPPDDTDTDTDDDTDDIDGPVCSNVVPPDD

pLDDT: mean 78.69, std 16.73, range [32.62, 94.12]

Secondary structure (DSSP, 8-state):
-HHHHHHHH---EETTTTEETTSSBPEEEEEEESSSSEEEEEEEEEE-SSTT-SSS-TTS--PEEEEESSPPPPEEGGGGGGGGG--